Protein AF-A0A1M7RF16-F1 (afdb_monomer)

Radius of gyration: 16.89 Å; Cα contacts (8 Å, |Δi|>4): 55; chains: 1; bounding box: 43×24×42 Å

pLDDT: mean 84.65, std 12.66, range [39.97, 95.75]

Foldseek 3Di:
DPPDPPDQAQPDKDKDQDDPVVLVVQVVPDPDRPPDDSVNVRVPIDMDRHSDDAPDDVSVVVVVVVVVVVD

Structure (mmCIF, N/CA/C/O backbone):
data_AF-A0A1M7RF16-F1
#
_entry.id   AF-A0A1M7RF16-F1
#
loop_
_atom_site.group_PDB
_atom_site.id
_atom_site.type_symbol
_atom_site.label_atom_id
_atom_site.label_alt_id
_atom_site.label_comp_id
_atom_site.label_asym_id
_atom_site.label_entity_id
_atom_site.label_seq_id
_atom_site.pdbx_PDB_ins_code
_atom_site.Cartn_x
_atom_site.Cartn_y
_atom_site.Cartn_z
_atom_site.occupancy
_atom_site.B_iso_or_equiv
_atom_site.auth_seq_id
_atom_site.auth_comp_id
_atom_site.auth_asym_id
_atom_site.auth_atom_id
_atom_site.pdbx_PDB_model_num
ATOM 1 N N . MET A 1 1 ? 30.026 -15.064 -21.550 1.00 39.97 1 MET A N 1
ATOM 2 C CA . MET A 1 1 ? 30.456 -13.939 -20.692 1.00 39.97 1 MET A CA 1
ATOM 3 C C . MET A 1 1 ? 29.197 -13.235 -20.211 1.00 39.97 1 MET A C 1
ATOM 5 O O . MET A 1 1 ? 28.485 -12.692 -21.042 1.00 39.97 1 MET A O 1
ATOM 9 N N . HIS A 1 2 ? 28.848 -13.350 -18.926 1.00 50.00 2 HIS A N 1
ATOM 10 C CA . HIS A 1 2 ? 27.680 -12.659 -18.366 1.00 50.00 2 HIS A CA 1
ATOM 11 C C . HIS A 1 2 ? 28.047 -11.182 -18.192 1.00 50.00 2 HIS A C 1
ATOM 13 O O . HIS A 1 2 ? 28.836 -10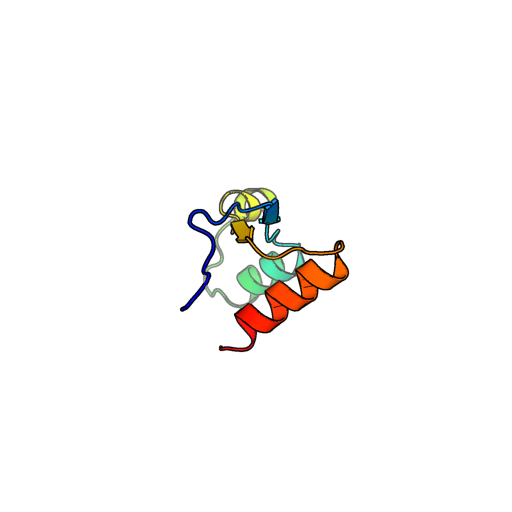.837 -17.316 1.00 50.00 2 HIS A O 1
ATOM 19 N N . ASN A 1 3 ? 27.537 -10.329 -19.077 1.00 57.22 3 ASN A N 1
ATOM 20 C CA . ASN A 1 3 ? 27.727 -8.884 -19.012 1.00 57.22 3 ASN A CA 1
ATOM 21 C C . ASN A 1 3 ? 26.709 -8.290 -18.026 1.00 57.22 3 ASN A C 1
ATOM 23 O O . ASN A 1 3 ? 25.777 -7.600 -18.425 1.00 57.22 3 ASN A O 1
ATOM 27 N N . SER A 1 4 ? 26.832 -8.637 -16.745 1.00 59.72 4 SER A N 1
ATOM 28 C CA . SER A 1 4 ? 26.008 -8.035 -15.696 1.00 59.72 4 SER A CA 1
ATOM 29 C C . SER A 1 4 ? 26.602 -6.668 -15.334 1.00 59.72 4 SER A C 1
ATOM 31 O O . SER A 1 4 ? 27.816 -6.587 -15.117 1.00 59.72 4 SER A O 1
ATOM 33 N N . PRO A 1 5 ? 25.806 -5.585 -15.284 1.00 60.75 5 PRO A N 1
ATOM 34 C CA . PRO A 1 5 ? 26.322 -4.2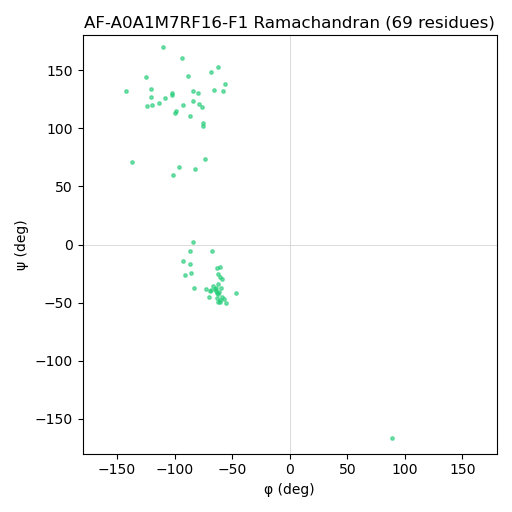61 -14.953 1.00 60.75 5 PRO A CA 1
ATOM 35 C C . PRO A 1 5 ? 26.992 -4.282 -13.572 1.00 60.75 5 PRO A C 1
ATOM 37 O O . PRO A 1 5 ? 26.443 -4.811 -12.609 1.00 60.75 5 PRO A O 1
ATOM 40 N N . ARG A 1 6 ? 28.204 -3.710 -13.479 1.00 65.25 6 ARG A N 1
ATOM 41 C CA . ARG A 1 6 ? 29.020 -3.670 -12.245 1.00 65.25 6 ARG A CA 1
ATOM 42 C C . ARG A 1 6 ? 28.338 -2.945 -11.078 1.00 65.25 6 ARG A C 1
ATOM 44 O O . ARG A 1 6 ? 28.740 -3.153 -9.939 1.00 65.25 6 ARG A O 1
ATOM 51 N N . PHE A 1 7 ? 27.336 -2.114 -11.361 1.00 69.38 7 PHE A N 1
ATOM 52 C CA . PHE A 1 7 ? 26.560 -1.376 -10.372 1.00 69.38 7 PHE A CA 1
ATOM 53 C C . PHE A 1 7 ? 25.103 -1.315 -10.809 1.00 69.38 7 PHE A C 1
ATOM 55 O O . PHE A 1 7 ? 24.809 -0.960 -11.951 1.00 69.38 7 PHE A O 1
ATOM 62 N N . THR A 1 8 ? 24.205 -1.624 -9.884 1.00 65.94 8 THR A N 1
ATOM 63 C CA . THR A 1 8 ? 22.771 -1.486 -10.093 1.00 65.94 8 THR A CA 1
ATOM 64 C C . THR A 1 8 ? 22.318 -0.180 -9.449 1.00 65.94 8 THR A C 1
ATOM 66 O O . THR A 1 8 ? 22.428 -0.014 -8.235 1.00 65.94 8 THR A O 1
ATOM 69 N N . ILE A 1 9 ? 21.853 0.773 -10.258 1.00 78.38 9 ILE A N 1
ATOM 70 C CA . ILE A 1 9 ? 21.313 2.042 -9.762 1.00 78.38 9 ILE A CA 1
ATOM 71 C C . ILE A 1 9 ? 19.808 1.869 -9.595 1.00 78.38 9 ILE A C 1
ATOM 73 O O . ILE A 1 9 ? 19.104 1.611 -10.566 1.00 78.38 9 ILE A O 1
ATOM 77 N N . ASN A 1 10 ? 19.311 2.047 -8.374 1.00 80.19 10 ASN A N 1
ATOM 78 C CA . ASN A 1 10 ? 17.875 2.116 -8.129 1.00 80.19 10 ASN A CA 1
ATOM 79 C C . ASN A 1 10 ? 17.358 3.481 -8.580 1.00 80.19 10 ASN A C 1
ATOM 81 O O . ASN A 1 10 ? 17.582 4.482 -7.901 1.00 80.19 10 ASN A O 1
ATOM 85 N N . ARG A 1 11 ? 16.719 3.526 -9.751 1.00 85.00 11 ARG A N 1
ATOM 86 C CA . ARG A 1 11 ? 16.188 4.766 -10.340 1.00 85.00 11 ARG A CA 1
ATOM 87 C C . ARG A 1 11 ? 14.777 5.082 -9.853 1.00 85.00 11 ARG A C 1
ATOM 89 O O . ARG A 1 11 ? 14.342 6.224 -9.966 1.00 85.00 11 ARG A O 1
ATOM 96 N N . HIS A 1 12 ? 14.093 4.092 -9.283 1.00 90.12 12 HIS A N 1
ATOM 97 C CA . HIS A 1 12 ? 12.709 4.206 -8.850 1.00 90.12 12 HIS A CA 1
ATOM 98 C C . HIS A 1 12 ? 12.561 3.838 -7.370 1.00 90.12 12 HIS A C 1
ATOM 100 O O . HIS A 1 12 ? 13.231 2.939 -6.856 1.00 90.12 12 HIS A O 1
ATOM 106 N N . LEU A 1 13 ? 11.656 4.544 -6.692 1.00 90.56 13 LEU A N 1
ATOM 107 C CA . LEU A 1 13 ? 11.240 4.281 -5.319 1.00 90.56 13 LEU A CA 1
ATOM 108 C C . LEU A 1 13 ? 9.722 4.104 -5.311 1.00 90.56 13 LEU A C 1
ATOM 110 O O . LEU A 1 13 ? 8.993 5.030 -5.664 1.00 90.56 13 LEU A O 1
ATOM 114 N N . ILE A 1 14 ? 9.249 2.932 -4.890 1.00 92.00 14 ILE A N 1
ATOM 115 C CA . ILE A 1 14 ? 7.825 2.700 -4.634 1.00 92.00 14 ILE A CA 1
ATOM 116 C C . ILE A 1 14 ? 7.590 2.741 -3.135 1.00 92.00 14 ILE A C 1
ATOM 118 O O . ILE A 1 14 ? 8.235 2.018 -2.379 1.00 92.00 14 ILE A O 1
ATOM 122 N N . ILE A 1 15 ? 6.623 3.547 -2.719 1.00 92.06 15 ILE A N 1
ATOM 123 C CA . ILE A 1 15 ? 6.184 3.645 -1.333 1.00 92.06 15 ILE A CA 1
ATOM 124 C C . ILE A 1 15 ? 4.753 3.119 -1.249 1.00 92.06 15 ILE A C 1
ATOM 126 O O . ILE A 1 15 ? 3.852 3.633 -1.916 1.00 92.06 15 ILE A O 1
ATOM 130 N N . LEU A 1 16 ? 4.534 2.092 -0.428 1.00 91.19 16 LEU A N 1
ATOM 131 C CA . LEU A 1 16 ? 3.195 1.567 -0.182 1.00 91.19 16 LEU A CA 1
ATOM 132 C C . LEU A 1 16 ? 2.532 2.333 0.951 1.00 91.19 16 LEU A C 1
ATOM 134 O O . LEU A 1 16 ? 2.900 2.193 2.114 1.00 91.19 16 LEU A O 1
ATOM 138 N N . MET A 1 17 ? 1.514 3.105 0.585 1.00 91.88 17 MET A N 1
ATOM 139 C CA . MET A 1 17 ? 0.754 3.935 1.508 1.00 91.88 17 MET A CA 1
ATOM 140 C C . MET A 1 17 ? -0.561 3.262 1.900 1.00 91.88 17 MET A C 1
ATOM 142 O O . MET A 1 17 ? -1.467 3.167 1.061 1.00 91.88 17 MET A O 1
ATOM 146 N N . PRO A 1 18 ? -0.727 2.861 3.174 1.00 92.00 18 PRO A N 1
ATOM 147 C CA . PRO A 1 18 ? -2.013 2.417 3.678 1.00 92.00 18 PRO A CA 1
ATOM 148 C C . PRO A 1 18 ? -3.090 3.486 3.466 1.00 92.00 18 PRO A C 1
ATOM 150 O O . PRO A 1 18 ? -2.886 4.694 3.663 1.00 92.00 18 PRO A O 1
ATOM 153 N N . LYS A 1 19 ? -4.264 3.025 3.043 1.00 93.44 19 LY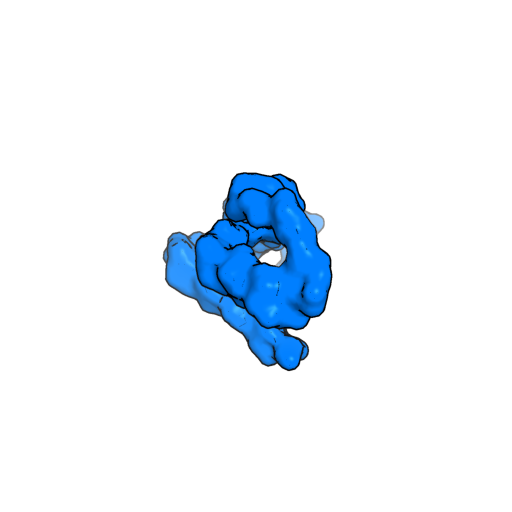S A N 1
ATOM 154 C CA . LYS A 1 19 ? -5.483 3.830 2.921 1.00 93.44 19 LYS A CA 1
ATOM 155 C C . LYS A 1 19 ? -6.484 3.397 3.987 1.00 93.44 19 LYS A C 1
ATOM 157 O O . LYS A 1 19 ? -6.305 2.361 4.625 1.00 93.44 19 LYS A O 1
ATOM 162 N N . GLN A 1 20 ? -7.559 4.169 4.129 1.00 94.88 20 GLN A N 1
ATOM 163 C CA . GLN A 1 20 ? -8.622 3.911 5.100 1.00 94.88 20 GLN A CA 1
ATOM 164 C C . GLN A 1 20 ? -9.114 2.446 5.126 1.00 94.88 20 GLN A C 1
ATOM 166 O O . GLN A 1 20 ? -9.191 1.900 6.223 1.00 94.88 20 GLN A O 1
ATOM 171 N N . PRO A 1 21 ? -9.299 1.746 3.983 1.00 95.06 21 PRO A N 1
ATOM 172 C CA . PRO A 1 21 ? -9.741 0.349 4.007 1.00 95.06 21 PRO A CA 1
ATOM 173 C C . PRO A 1 21 ? -8.818 -0.610 4.775 1.00 95.06 21 PRO A C 1
ATOM 175 O O . PRO A 1 21 ? -9.291 -1.593 5.337 1.00 95.06 21 PRO A O 1
ATOM 178 N N . VAL A 1 22 ? -7.509 -0.335 4.826 1.00 92.62 22 VAL A N 1
ATOM 179 C CA . VAL A 1 22 ? -6.559 -1.144 5.609 1.00 92.62 22 VAL A CA 1
ATOM 180 C C . VAL A 1 22 ? -6.787 -0.924 7.102 1.00 92.62 22 VAL A C 1
ATOM 182 O O . VAL A 1 22 ? -6.856 -1.887 7.859 1.00 92.62 22 VAL A O 1
ATOM 185 N N . LEU A 1 23 ? -6.953 0.334 7.524 1.00 93.75 23 LEU A N 1
ATOM 186 C CA . LEU A 1 23 ? -7.242 0.670 8.918 1.00 93.75 23 LEU A CA 1
ATOM 187 C C . LEU A 1 23 ? -8.575 0.062 9.375 1.00 93.75 23 LEU A C 1
ATOM 189 O O . LEU A 1 23 ? -8.652 -0.493 10.470 1.00 93.75 23 LEU A O 1
ATOM 193 N N . ASP A 1 24 ? -9.601 0.127 8.527 1.00 94.75 24 ASP A N 1
ATOM 194 C CA . ASP A 1 24 ? -10.915 -0.458 8.809 1.00 94.75 24 ASP A CA 1
ATOM 195 C C . ASP A 1 24 ? -10.834 -1.983 8.929 1.00 94.75 24 ASP A C 1
ATOM 197 O O . ASP A 1 24 ? -11.448 -2.576 9.817 1.00 94.75 24 ASP A O 1
ATOM 201 N N . TRP A 1 25 ? -10.040 -2.626 8.066 1.00 94.69 25 TRP A N 1
ATOM 202 C CA . TRP A 1 25 ? -9.792 -4.061 8.143 1.00 94.69 25 TRP A CA 1
ATOM 203 C C . TRP A 1 25 ? -9.110 -4.445 9.459 1.00 94.69 25 TRP A C 1
ATOM 205 O O . TRP A 1 25 ? -9.631 -5.327 10.139 1.00 94.69 25 TRP A O 1
ATOM 215 N N . ILE A 1 26 ? -8.031 -3.752 9.858 1.00 93.00 26 ILE A N 1
ATOM 216 C CA . ILE A 1 26 ? -7.322 -3.990 11.134 1.00 93.00 26 ILE A CA 1
ATOM 217 C C . ILE A 1 26 ? -8.299 -3.889 12.309 1.00 93.00 26 ILE A C 1
ATOM 219 O O . ILE A 1 26 ? -8.402 -4.817 13.106 1.00 93.00 26 ILE A O 1
ATOM 223 N N . LYS A 1 27 ? -9.079 -2.800 12.370 1.00 92.81 27 LYS A N 1
ATOM 224 C CA . LYS A 1 27 ? -10.062 -2.567 13.441 1.00 92.81 27 LYS A CA 1
ATOM 225 C C . LYS A 1 27 ? -11.149 -3.635 13.518 1.00 92.81 27 LYS A C 1
ATOM 227 O O . LYS A 1 27 ? -11.719 -3.841 14.582 1.00 92.81 27 LYS A O 1
ATOM 232 N N . ARG A 1 28 ? -11.468 -4.273 12.391 1.00 95.00 28 ARG A N 1
ATOM 233 C CA . ARG A 1 28 ? -12.494 -5.314 12.305 1.00 95.00 28 ARG A CA 1
ATOM 234 C C . ARG A 1 28 ? -11.972 -6.694 12.702 1.00 95.00 28 ARG A C 1
ATOM 236 O O . ARG A 1 28 ? -12.744 -7.480 13.239 1.00 95.00 28 ARG A O 1
ATOM 243 N N . VAL A 1 29 ? -10.728 -7.029 12.354 1.00 95.75 29 VAL A N 1
ATOM 244 C CA . VAL A 1 29 ? -10.181 -8.385 12.558 1.00 95.75 29 VAL A CA 1
ATOM 245 C C . VAL A 1 29 ? -9.482 -8.560 13.900 1.00 95.75 29 VAL A C 1
ATOM 247 O O . VAL A 1 29 ? -9.413 -9.683 14.390 1.00 95.75 29 VAL A O 1
ATOM 250 N N . ASP A 1 30 ? -8.965 -7.479 14.481 1.00 92.69 30 ASP A N 1
ATOM 251 C CA . ASP A 1 30 ? -8.302 -7.507 15.780 1.00 92.69 30 ASP A CA 1
ATOM 252 C C . ASP A 1 30 ? -9.347 -7.533 16.916 1.00 92.69 30 ASP A C 1
ATOM 254 O O . ASP A 1 30 ? -10.159 -6.609 17.004 1.00 92.69 30 ASP A O 1
ATOM 258 N N . PRO A 1 31 ? -9.359 -8.556 17.796 1.00 91.00 31 PRO A N 1
ATOM 259 C CA . PRO A 1 31 ? -10.255 -8.607 18.954 1.00 91.00 31 PRO A CA 1
ATOM 260 C C . PRO A 1 31 ? -10.028 -7.483 19.976 1.00 91.00 31 PRO A C 1
ATOM 262 O O . PRO A 1 31 ? -10.916 -7.219 20.787 1.00 91.00 31 PRO A O 1
ATOM 265 N N . ASN A 1 32 ? -8.855 -6.841 19.968 1.00 92.56 32 ASN A N 1
ATOM 266 C CA . ASN A 1 32 ? -8.526 -5.711 20.835 1.00 92.56 32 ASN A CA 1
ATOM 267 C C . ASN A 1 32 ? -7.784 -4.623 20.037 1.00 92.56 32 ASN A C 1
ATOM 269 O O . ASN A 1 32 ? -6.578 -4.429 20.220 1.00 92.56 32 ASN A O 1
ATOM 273 N N . PRO A 1 33 ? -8.491 -3.918 19.138 1.00 85.25 33 PRO A N 1
ATOM 274 C CA . PRO A 1 33 ? -7.850 -3.055 18.167 1.00 85.25 33 PRO A CA 1
ATOM 275 C C . PRO A 1 33 ? -7.164 -1.871 18.861 1.00 85.25 33 PRO A C 1
ATOM 277 O O . PRO A 1 33 ? -7.782 -1.195 19.693 1.00 85.25 33 PRO A O 1
ATOM 280 N N . PRO A 1 34 ? -5.907 -1.556 18.506 1.00 85.44 34 PRO A N 1
ATOM 281 C CA . PRO A 1 34 ? -5.229 -0.388 19.044 1.00 85.44 34 PRO A CA 1
ATOM 282 C C . PRO A 1 34 ? -5.967 0.897 18.645 1.00 85.44 34 PRO A C 1
ATOM 284 O O . PRO A 1 34 ? -6.593 0.975 17.581 1.00 85.44 34 PRO A O 1
ATOM 287 N N . ASN A 1 35 ? -5.847 1.947 19.466 1.00 89.56 35 ASN A N 1
ATOM 288 C CA . ASN A 1 35 ? -6.317 3.286 19.103 1.00 89.56 35 ASN A CA 1
ATOM 289 C C . ASN A 1 35 ? -5.376 3.910 18.059 1.00 89.56 35 ASN A C 1
ATOM 291 O O . ASN A 1 35 ? -4.547 4.763 18.372 1.00 89.56 35 ASN A O 1
ATOM 295 N N . LEU A 1 36 ? -5.479 3.403 16.831 1.00 90.62 36 LEU A N 1
ATOM 296 C CA . LEU A 1 36 ? -4.622 3.719 15.701 1.00 90.62 36 LEU A CA 1
ATOM 297 C C . LEU A 1 36 ? -5.328 4.688 14.744 1.00 90.62 36 LEU A C 1
ATOM 299 O O . LEU A 1 36 ? -6.468 4.453 14.316 1.00 90.62 36 LEU A O 1
ATOM 303 N N . THR A 1 37 ? -4.635 5.763 14.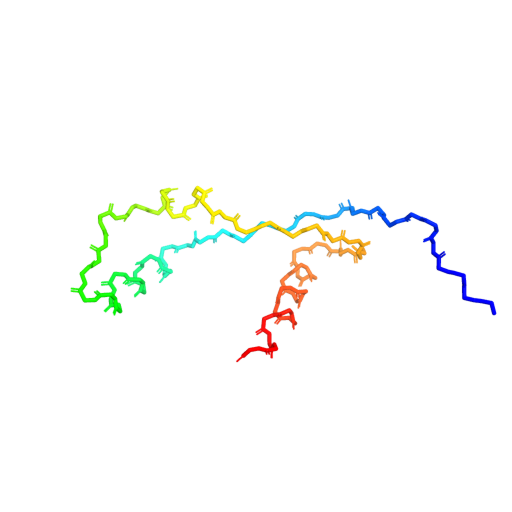373 1.00 93.38 37 THR A N 1
ATOM 304 C CA . THR A 1 37 ? -5.051 6.672 13.297 1.00 93.38 37 THR A CA 1
ATOM 305 C C . THR A 1 37 ? -4.424 6.271 11.963 1.00 93.38 37 THR A C 1
ATOM 307 O O . THR A 1 37 ? -3.413 5.569 11.907 1.00 93.38 37 THR A O 1
ATOM 310 N N . LEU A 1 38 ? -5.012 6.738 10.857 1.00 93.00 38 LEU A N 1
ATOM 311 C CA . LEU A 1 38 ? -4.458 6.481 9.526 1.00 93.00 38 LEU A CA 1
ATOM 312 C C . LEU A 1 38 ? -3.056 7.088 9.371 1.00 93.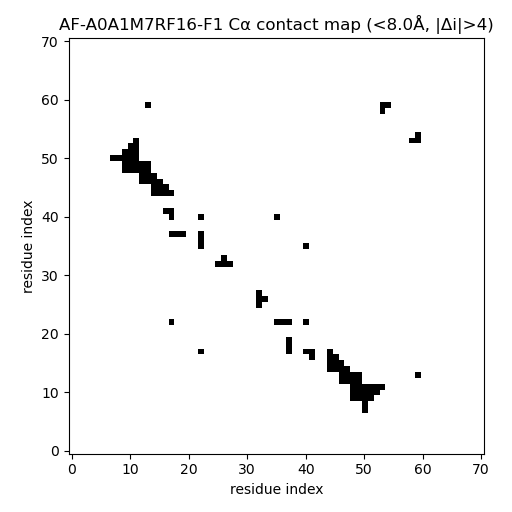00 38 LEU A C 1
ATOM 314 O O . LEU A 1 38 ? -2.208 6.496 8.709 1.00 93.00 38 LEU A O 1
ATOM 318 N N . ASP A 1 39 ? -2.800 8.229 10.009 1.00 93.25 39 ASP A N 1
ATOM 319 C CA . ASP A 1 39 ? -1.490 8.879 9.981 1.00 93.25 39 ASP A CA 1
ATOM 320 C C . ASP A 1 39 ? -0.446 8.084 10.764 1.00 93.25 39 ASP A C 1
ATOM 322 O O . ASP A 1 39 ? 0.664 7.901 10.275 1.00 93.25 39 ASP A O 1
ATOM 326 N N . GLN A 1 40 ? -0.813 7.523 11.921 1.00 92.62 40 GLN A N 1
ATOM 327 C CA . GLN A 1 40 ? 0.067 6.622 12.672 1.00 92.62 40 GLN A CA 1
ATOM 328 C C . GLN A 1 40 ? 0.387 5.351 11.878 1.00 92.62 40 GLN A C 1
ATOM 330 O O . GLN A 1 40 ? 1.541 4.936 11.828 1.00 92.62 40 GLN A O 1
ATOM 335 N N . LEU A 1 41 ? -0.605 4.772 11.194 1.00 90.75 41 LEU A N 1
ATOM 336 C CA . LEU A 1 41 ? -0.402 3.610 10.320 1.00 90.75 41 LEU A CA 1
ATOM 337 C C . LEU A 1 41 ? 0.544 3.916 9.144 1.00 90.75 41 LEU A C 1
ATOM 339 O O . LEU A 1 41 ? 1.187 3.017 8.611 1.00 90.75 41 LEU A O 1
ATOM 343 N N . ARG A 1 42 ? 0.641 5.182 8.733 1.00 92.44 42 ARG A N 1
ATOM 344 C CA . ARG A 1 42 ? 1.533 5.638 7.661 1.00 92.44 42 ARG A CA 1
ATOM 345 C C . ARG A 1 42 ? 2.939 5.989 8.137 1.00 92.44 42 ARG A C 1
ATOM 347 O O . ARG A 1 42 ? 3.772 6.281 7.289 1.00 92.44 42 ARG A O 1
ATOM 354 N N . LEU A 1 43 ? 3.234 5.972 9.437 1.00 89.31 43 LEU A N 1
ATOM 355 C CA . LEU A 1 43 ? 4.603 6.202 9.914 1.00 89.31 43 LEU A CA 1
ATOM 356 C C . LEU A 1 43 ? 5.531 5.042 9.521 1.00 89.31 43 LEU A C 1
ATOM 358 O O . LEU A 1 43 ? 6.645 5.275 9.067 1.00 89.31 43 LEU A O 1
ATOM 362 N N . GLU A 1 44 ? 5.030 3.810 9.598 1.00 79.56 44 GLU A N 1
ATOM 363 C CA . GLU A 1 44 ? 5.774 2.571 9.326 1.00 79.56 44 GLU A CA 1
ATOM 364 C C . GLU A 1 44 ? 5.439 2.018 7.930 1.00 79.56 44 GLU A C 1
ATOM 366 O O . GLU A 1 44 ? 4.879 0.934 7.756 1.00 79.56 44 GLU A O 1
ATOM 371 N N . GLN A 1 45 ? 5.715 2.817 6.903 1.00 83.25 45 GLN A N 1
ATOM 372 C CA . GLN A 1 45 ? 5.405 2.489 5.511 1.00 83.25 45 GLN A CA 1
ATOM 373 C C . GLN A 1 45 ? 6.540 1.712 4.831 1.00 83.25 45 GLN A C 1
ATOM 375 O O . GLN A 1 45 ? 7.724 1.946 5.067 1.00 83.25 45 GLN A O 1
ATOM 380 N N . ASN A 1 46 ? 6.168 0.782 3.948 1.00 86.56 46 ASN A N 1
ATOM 381 C CA . ASN A 1 46 ? 7.133 -0.026 3.207 1.00 86.56 46 ASN A CA 1
ATOM 382 C C . ASN A 1 46 ? 7.619 0.721 1.963 1.00 86.56 46 ASN A C 1
ATOM 384 O O . ASN A 1 46 ? 6.811 1.211 1.169 1.00 86.56 46 ASN A O 1
ATOM 388 N N . ALA A 1 47 ? 8.935 0.734 1.772 1.00 89.56 47 ALA A N 1
ATOM 389 C CA . ALA A 1 47 ? 9.599 1.359 0.640 1.00 89.56 47 ALA A CA 1
ATOM 390 C C . ALA A 1 47 ? 10.422 0.328 -0.149 1.00 89.56 47 ALA A C 1
ATOM 392 O O . ALA A 1 47 ? 11.169 -0.460 0.431 1.00 89.56 47 ALA A O 1
ATOM 393 N N . PHE A 1 48 ? 10.301 0.351 -1.476 1.00 90.19 48 PHE A N 1
ATOM 394 C CA . PHE A 1 48 ? 11.016 -0.538 -2.390 1.00 90.19 48 PHE A CA 1
ATOM 395 C C . PHE A 1 48 ? 11.880 0.273 -3.337 1.00 90.19 48 PHE A C 1
ATOM 397 O O . PHE A 1 48 ? 11.377 1.091 -4.108 1.00 90.19 48 PHE A O 1
ATOM 404 N N . LEU A 1 49 ? 13.181 0.010 -3.284 1.00 90.31 49 LEU A N 1
ATOM 405 C CA . LEU A 1 49 ? 14.140 0.512 -4.254 1.00 90.31 49 LEU A CA 1
ATOM 406 C C . LEU A 1 49 ? 14.155 -0.425 -5.456 1.00 90.31 49 LEU A C 1
ATOM 408 O O . LEU A 1 49 ? 14.359 -1.631 -5.300 1.00 90.31 49 LEU A O 1
ATOM 412 N N . ILE A 1 50 ? 13.906 0.137 -6.636 1.00 88.81 50 ILE A N 1
ATOM 413 C CA . ILE A 1 50 ? 13.763 -0.623 -7.872 1.00 88.81 50 ILE A CA 1
ATOM 414 C C . ILE A 1 50 ? 14.804 -0.157 -8.876 1.00 88.81 50 ILE A C 1
ATOM 416 O O . ILE A 1 50 ? 14.959 1.030 -9.175 1.00 88.81 50 ILE A O 1
ATOM 420 N N . SER A 1 51 ? 15.531 -1.150 -9.364 1.00 83.62 51 SER A N 1
ATOM 421 C CA . SER A 1 51 ? 16.574 -1.023 -10.370 1.00 83.62 51 SER A CA 1
ATOM 422 C C . SER A 1 51 ? 16.040 -1.062 -11.796 1.00 83.62 51 SER A C 1
ATOM 424 O O . SER A 1 51 ? 16.694 -0.554 -12.699 1.00 83.62 51 SER A O 1
ATOM 426 N N . ASP A 1 52 ? 14.872 -1.676 -11.980 1.00 80.31 52 ASP A N 1
ATOM 427 C CA . ASP A 1 52 ? 14.193 -1.763 -13.265 1.00 80.31 52 ASP A CA 1
ATOM 428 C C . ASP A 1 52 ? 13.694 -0.381 -13.696 1.00 80.31 52 ASP A C 1
ATOM 430 O O . ASP A 1 52 ? 13.319 0.459 -12.866 1.00 80.31 52 ASP A O 1
ATOM 434 N N . ASP A 1 53 ? 13.658 -0.161 -15.006 1.00 81.31 53 ASP A N 1
ATOM 435 C CA . ASP A 1 53 ? 13.006 1.009 -15.572 1.00 81.31 53 ASP A CA 1
ATOM 436 C C . ASP A 1 53 ? 11.487 0.805 -15.531 1.00 81.31 53 ASP A C 1
ATOM 438 O O . ASP A 1 53 ? 10.957 -0.146 -16.107 1.00 81.31 53 ASP A O 1
ATOM 442 N N . LEU A 1 54 ? 10.791 1.683 -14.807 1.00 86.44 54 LEU A N 1
ATOM 443 C CA . LEU A 1 54 ? 9.334 1.708 -14.717 1.00 86.44 54 LEU A CA 1
ATOM 444 C C . LEU A 1 54 ? 8.825 2.926 -15.482 1.00 86.44 54 LEU A C 1
ATOM 446 O O . LEU A 1 54 ? 9.234 4.047 -15.179 1.00 86.44 54 LEU A O 1
ATOM 450 N N . ASP A 1 55 ? 7.902 2.731 -16.424 1.00 86.06 55 ASP A N 1
ATOM 451 C CA . ASP A 1 55 ? 7.325 3.832 -17.200 1.00 86.06 55 ASP A CA 1
ATOM 452 C C . ASP A 1 55 ? 5.993 4.291 -16.583 1.00 86.06 55 ASP A C 1
ATOM 454 O O . ASP A 1 55 ? 4.891 4.097 -17.100 1.00 86.06 55 ASP A O 1
ATOM 458 N N . GLY A 1 56 ? 6.098 4.862 -15.381 1.00 85.50 56 GLY A N 1
ATOM 459 C CA . GLY A 1 56 ? 4.973 5.453 -14.661 1.00 85.50 56 GLY A CA 1
ATOM 460 C C . GLY A 1 56 ? 4.194 4.498 -13.748 1.00 85.50 56 GLY A C 1
ATOM 461 O O . GLY A 1 56 ? 4.633 3.407 -13.377 1.00 85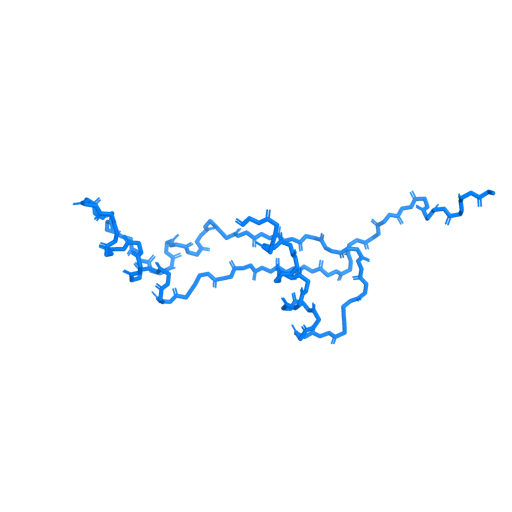.50 56 GLY A O 1
ATOM 462 N N . GLN A 1 57 ? 3.018 4.958 -13.308 1.00 87.62 57 GLN A N 1
ATOM 463 C CA . GLN A 1 57 ? 2.280 4.343 -12.199 1.00 87.62 57 GLN A CA 1
ATOM 464 C C . GLN A 1 57 ? 1.787 2.921 -12.504 1.00 87.62 57 GLN A C 1
ATOM 466 O O . GLN A 1 57 ? 1.825 2.064 -11.625 1.00 87.62 57 GLN A O 1
ATOM 471 N N . GLN A 1 58 ? 1.340 2.648 -13.732 1.00 91.56 58 GLN A N 1
ATOM 472 C CA . GLN A 1 58 ? 0.804 1.329 -14.090 1.00 91.56 58 GLN A CA 1
ATOM 473 C C . GLN A 1 58 ? 1.867 0.228 -13.986 1.00 91.56 58 GLN A C 1
ATOM 475 O O . GLN A 1 58 ? 1.571 -0.884 -13.545 1.00 91.56 58 GLN A O 1
ATOM 480 N N . ASP A 1 59 ? 3.106 0.533 -14.362 1.00 91.38 59 ASP A N 1
ATOM 481 C CA . ASP A 1 59 ? 4.214 -0.415 -14.267 1.00 91.38 59 ASP A CA 1
ATOM 482 C C . ASP A 1 59 ? 4.647 -0.626 -12.817 1.00 91.38 59 ASP A C 1
ATOM 484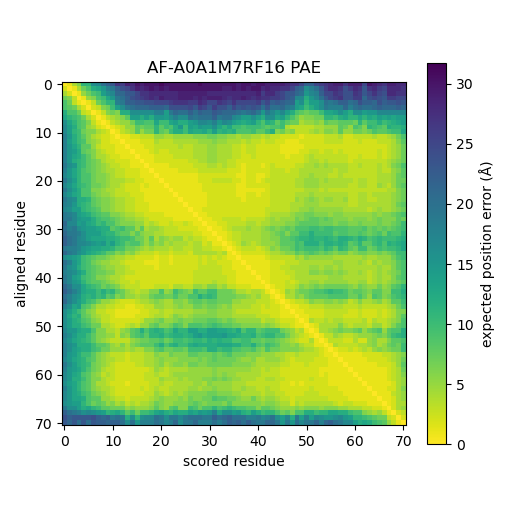 O O . ASP A 1 59 ? 4.882 -1.764 -12.407 1.00 91.38 59 ASP A O 1
ATOM 488 N N . ALA A 1 60 ? 4.640 0.438 -12.009 1.00 90.50 60 ALA A N 1
ATOM 489 C CA . ALA A 1 60 ? 4.849 0.346 -10.567 1.00 90.50 60 ALA A CA 1
ATOM 490 C C . ALA A 1 60 ? 3.796 -0.551 -9.887 1.00 90.50 60 ALA A C 1
ATOM 492 O O . ALA A 1 60 ? 4.142 -1.428 -9.092 1.00 90.50 60 ALA A O 1
ATOM 493 N N . GLU A 1 61 ? 2.515 -0.396 -10.233 1.00 91.19 61 GLU A N 1
ATOM 494 C CA . GLU A 1 61 ? 1.430 -1.235 -9.709 1.00 91.19 61 GLU A CA 1
ATOM 495 C C . GLU A 1 61 ? 1.595 -2.706 -10.108 1.00 91.19 61 GLU A C 1
ATOM 497 O O . GLU A 1 61 ? 1.494 -3.588 -9.252 1.00 91.19 61 GLU A O 1
ATOM 502 N N . LYS A 1 62 ? 1.910 -2.988 -11.380 1.00 91.00 62 LYS A N 1
ATOM 503 C CA . LYS A 1 62 ? 2.181 -4.359 -11.850 1.00 91.00 62 LYS A CA 1
ATOM 504 C C . LYS A 1 62 ? 3.381 -4.978 -11.137 1.00 91.00 62 LYS A C 1
ATOM 506 O O . LYS A 1 62 ? 3.338 -6.162 -10.799 1.00 91.00 62 LYS A O 1
ATOM 511 N N . TRP A 1 63 ? 4.442 -4.202 -10.910 1.00 91.81 63 TRP A N 1
ATOM 512 C CA . TRP A 1 63 ? 5.623 -4.664 -10.180 1.00 91.81 63 TRP A CA 1
ATOM 513 C C . TRP A 1 63 ? 5.255 -5.084 -8.754 1.00 91.81 63 TRP A C 1
ATOM 515 O O . TRP A 1 63 ? 5.583 -6.195 -8.331 1.00 91.81 63 TRP A O 1
ATOM 525 N N . VAL A 1 64 ? 4.492 -4.241 -8.045 1.00 90.69 64 VAL A N 1
ATOM 526 C CA . VAL A 1 64 ? 3.987 -4.545 -6.697 1.00 90.69 64 VAL A CA 1
ATOM 527 C C . VAL A 1 64 ? 3.109 -5.795 -6.731 1.00 90.69 64 VAL A C 1
ATOM 529 O O . VAL A 1 64 ? 3.348 -6.731 -5.976 1.00 90.69 64 VAL A O 1
ATOM 532 N N . GLN A 1 65 ? 2.138 -5.879 -7.639 1.00 90.19 65 GLN A N 1
ATOM 533 C CA . GLN A 1 65 ? 1.247 -7.042 -7.728 1.00 90.19 65 GLN A CA 1
ATOM 534 C C . GLN A 1 65 ? 2.017 -8.351 -7.932 1.00 90.19 65 GLN A C 1
ATOM 536 O O . GLN A 1 65 ? 1.788 -9.308 -7.196 1.00 90.19 65 GLN A O 1
ATOM 541 N N . ARG A 1 66 ? 2.982 -8.394 -8.862 1.00 88.81 66 ARG A N 1
ATOM 542 C CA . ARG A 1 66 ? 3.818 -9.589 -9.094 1.00 88.81 66 ARG A CA 1
ATOM 543 C C . ARG A 1 66 ? 4.603 -10.002 -7.854 1.00 88.81 66 ARG A C 1
ATOM 545 O O . ARG A 1 66 ? 4.752 -11.191 -7.595 1.00 88.81 66 ARG A O 1
ATOM 552 N N . ARG A 1 67 ? 5.095 -9.028 -7.085 1.00 85.06 67 ARG A N 1
ATOM 553 C CA . ARG A 1 67 ? 5.840 -9.282 -5.849 1.00 85.06 67 ARG A CA 1
ATOM 554 C C . ARG A 1 67 ? 4.972 -9.908 -4.752 1.00 85.06 67 ARG A C 1
ATOM 556 O O . ARG A 1 67 ? 5.477 -10.743 -4.010 1.00 85.06 67 ARG A O 1
ATOM 563 N N . TRP A 1 68 ? 3.697 -9.529 -4.657 1.00 80.81 68 TRP A N 1
ATOM 564 C CA . TRP A 1 68 ? 2.766 -10.066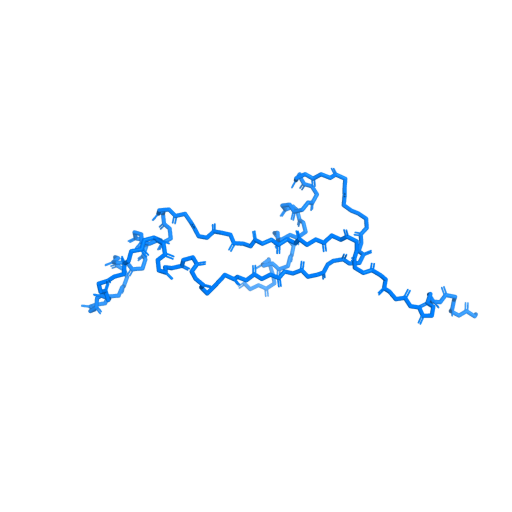 -3.653 1.00 80.81 68 TRP A CA 1
ATOM 565 C C . TRP A 1 68 ? 1.950 -11.276 -4.114 1.00 80.81 68 TRP A C 1
ATOM 567 O O . TRP A 1 68 ? 1.408 -11.965 -3.263 1.00 80.81 68 TRP A O 1
ATOM 577 N N . GLN A 1 69 ? 1.906 -11.591 -5.413 1.00 69.81 69 GLN A N 1
ATOM 578 C CA . GLN A 1 69 ? 1.290 -12.829 -5.920 1.00 69.81 69 GLN A CA 1
ATOM 579 C C . GLN A 1 69 ? 2.035 -14.116 -5.519 1.00 69.81 69 GLN A C 1
ATOM 581 O O . GLN A 1 69 ? 1.563 -15.208 -5.818 1.00 69.81 69 GLN A O 1
ATOM 586 N N . MET A 1 70 ? 3.194 -14.010 -4.864 1.00 53.34 70 MET A N 1
ATOM 587 C CA . MET A 1 70 ? 3.940 -15.164 -4.349 1.00 53.34 70 MET A CA 1
ATOM 588 C C . MET A 1 70 ? 3.465 -15.655 -2.967 1.00 53.34 70 MET A C 1
ATOM 590 O O . MET A 1 70 ? 4.069 -16.586 -2.434 1.00 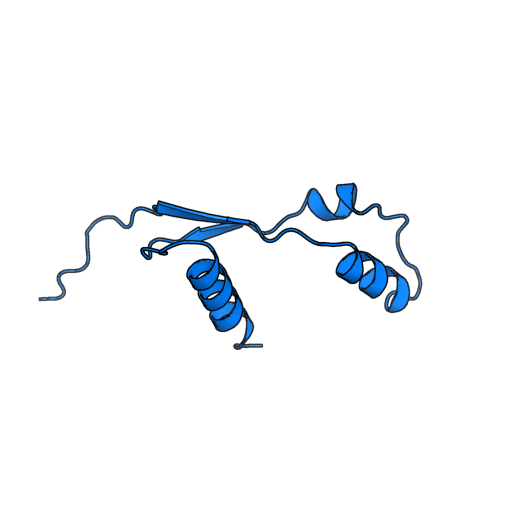53.34 70 MET A O 1
ATOM 594 N N . PHE A 1 71 ? 2.420 -15.053 -2.393 1.00 45.75 71 PHE A N 1
ATOM 595 C CA . PHE A 1 71 ? 1.805 -15.439 -1.117 1.00 45.75 71 PHE A CA 1
ATOM 596 C C . PHE A 1 71 ? 0.309 -15.698 -1.301 1.00 45.75 71 PHE A C 1
ATOM 598 O O . PHE A 1 71 ? -0.224 -16.526 -0.531 1.00 45.75 71 PHE A O 1
#

Organism: NCBI:txid551987

Mean predicted aligned error: 7.4 Å

Solvent-accessible surface area (backbone atoms only — not comparable to full-atom values): 4706 Å² total; per-residue (Å²): 133,87,86,66,74,96,68,83,62,61,80,39,75,50,72,54,74,78,51,69,70,54,57,56,48,48,55,69,72,40,96,77,53,74,99,73,50,72,69,63,61,48,71,77,51,55,72,44,79,31,60,66,92,64,86,53,68,69,45,50,51,51,52,53,50,62,67,57,70,80,116

Sequence (71 aa):
MHNSPRFTINRHLIILMPKQPVLDWIKRVDPNPPNLTLDQLRLEQNAFLISDDLDGQQDAEKWVQRRWQMF

Secondary structure (DSSP, 8-state):
-----SS----EEEEE---HHHHHHHHHH-SS-----HHHHTTS-EEEEE-S---SHHHHHHHHHHHHTT-